Protein AF-A0A4R3NAT0-F1 (afdb_monomer_lite)

Secondary structure (DSSP, 8-state):
----------------------PPPEEEEE-GGG-SS--EEETTTEEE-SS-EEE---HHHHHHHHT-TTEEEEE-

Radius of gyration: 23.43 Å; chains: 1; bounding box: 21×24×85 Å

Structure (mmCIF, N/CA/C/O backbone):
data_AF-A0A4R3NAT0-F1
#
_entry.id   AF-A0A4R3NAT0-F1
#
loop_
_atom_site.group_PDB
_atom_site.id
_atom_site.type_symbol
_atom_site.label_atom_id
_atom_site.label_alt_id
_atom_site.label_comp_id
_atom_site.label_asym_id
_atom_site.label_entity_id
_atom_site.label_seq_id
_atom_site.pdbx_PDB_ins_code
_atom_site.Cartn_x
_atom_site.Cartn_y
_atom_site.Cartn_z
_atom_site.occupancy
_atom_site.B_iso_or_equiv
_atom_site.auth_seq_id
_atom_site.auth_comp_id
_atom_site.auth_asym_id
_atom_site.auth_atom_id
_atom_site.pdbx_PDB_model_num
ATOM 1 N N . MET A 1 1 ? 7.254 -14.519 73.083 1.00 49.25 1 MET A N 1
ATOM 2 C CA . MET A 1 1 ? 7.088 -15.395 71.907 1.00 49.25 1 MET A CA 1
ATOM 3 C C . MET A 1 1 ? 5.606 -15.497 71.585 1.00 49.25 1 MET A C 1
ATOM 5 O O . MET A 1 1 ? 4.870 -16.083 72.363 1.00 49.25 1 MET A O 1
ATOM 9 N N . ALA A 1 2 ? 5.173 -14.888 70.483 1.00 45.94 2 ALA A N 1
ATOM 10 C CA . ALA A 1 2 ? 3.873 -15.107 69.857 1.00 45.94 2 ALA A CA 1
ATOM 11 C C . ALA A 1 2 ? 4.082 -15.020 68.341 1.00 45.94 2 ALA A C 1
ATOM 13 O O . ALA A 1 2 ? 4.981 -14.337 67.857 1.00 45.94 2 ALA A O 1
ATOM 14 N N . LYS A 1 3 ? 3.323 -15.845 67.643 1.00 49.88 3 LYS A N 1
ATOM 15 C CA . LYS A 1 3 ? 3.600 -16.470 66.356 1.00 49.88 3 LYS A CA 1
ATOM 16 C C . LYS A 1 3 ? 2.981 -15.646 65.218 1.00 49.88 3 LYS A C 1
ATOM 18 O O . LYS A 1 3 ? 1.932 -15.040 65.410 1.00 49.88 3 LYS A O 1
ATOM 23 N N . THR A 1 4 ? 3.532 -15.840 64.020 1.00 54.38 4 THR A N 1
ATOM 24 C CA . THR A 1 4 ? 2.861 -15.771 62.702 1.00 54.38 4 THR A CA 1
ATOM 25 C C . THR A 1 4 ? 2.998 -14.469 61.901 1.00 54.38 4 THR A C 1
ATOM 27 O O . THR A 1 4 ? 2.449 -13.423 62.223 1.00 54.38 4 THR A O 1
ATOM 30 N N . ALA A 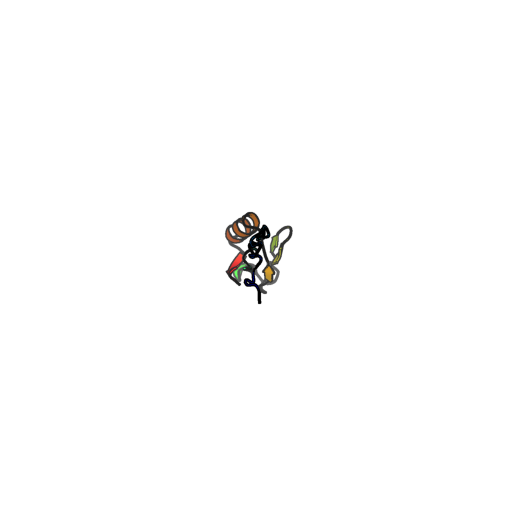1 5 ? 3.737 -14.612 60.801 1.00 54.47 5 ALA A N 1
ATOM 31 C CA . ALA A 1 5 ? 3.851 -13.708 59.669 1.00 54.47 5 ALA A CA 1
ATOM 32 C C . ALA A 1 5 ? 2.593 -13.714 58.772 1.00 54.47 5 ALA A C 1
ATOM 34 O O . ALA A 1 5 ? 1.792 -14.644 58.853 1.00 54.47 5 ALA A O 1
ATOM 35 N N . LYS A 1 6 ? 2.569 -12.762 57.819 1.00 55.31 6 LYS A N 1
ATOM 36 C CA . LYS A 1 6 ? 1.827 -12.744 56.535 1.00 55.31 6 LYS A CA 1
ATOM 37 C C . LYS A 1 6 ? 0.467 -12.017 56.522 1.00 55.31 6 LYS A C 1
ATOM 39 O O . LYS A 1 6 ? -0.552 -12.611 56.849 1.00 55.31 6 LYS A O 1
ATOM 44 N N . PRO A 1 7 ? 0.415 -10.814 55.928 1.00 50.44 7 PRO A N 1
ATOM 45 C CA . PRO A 1 7 ? -0.568 -10.487 54.904 1.00 50.44 7 PRO A CA 1
ATOM 46 C C . PRO A 1 7 ? 0.093 -10.807 53.548 1.00 50.44 7 PRO A C 1
ATOM 48 O O . PRO A 1 7 ? 1.105 -10.227 53.176 1.00 50.44 7 PRO A O 1
ATOM 51 N N . ALA A 1 8 ? -0.193 -11.947 52.921 1.00 52.34 8 ALA A N 1
ATOM 52 C CA . ALA A 1 8 ? -1.329 -12.138 52.025 1.00 52.34 8 ALA A CA 1
ATOM 53 C C . ALA A 1 8 ? -1.335 -11.023 50.978 1.00 52.34 8 ALA A C 1
ATOM 55 O O . ALA A 1 8 ? -1.813 -9.920 51.217 1.00 52.34 8 ALA A O 1
ATOM 56 N N . ALA A 1 9 ? -0.698 -11.347 49.855 1.00 49.66 9 ALA A N 1
ATOM 57 C CA . ALA A 1 9 ? -0.684 -10.565 48.642 1.00 49.66 9 ALA A CA 1
ATOM 58 C C . ALA A 1 9 ? -2.110 -10.153 48.262 1.00 49.66 9 ALA A C 1
ATOM 60 O O . ALA A 1 9 ? -2.962 -11.013 48.043 1.00 49.66 9 ALA A O 1
ATOM 61 N N . SER A 1 10 ? -2.334 -8.848 48.133 1.00 47.31 10 SER A N 1
ATOM 62 C CA . SER A 1 10 ? -3.344 -8.339 47.211 1.00 47.31 10 SER A CA 1
ATOM 63 C C . SER A 1 10 ? -2.733 -8.407 45.820 1.00 47.31 10 SER A C 1
ATOM 65 O O . SER A 1 10 ? -2.172 -7.440 45.306 1.00 47.31 10 SER A O 1
ATOM 67 N N . ASP A 1 11 ? -2.746 -9.625 45.290 1.00 48.66 11 ASP A N 1
ATOM 68 C CA . ASP A 1 11 ? -2.572 -9.896 43.876 1.00 48.66 11 ASP A CA 1
ATOM 69 C C . ASP A 1 11 ? -3.760 -9.314 43.096 1.00 48.66 11 ASP A C 1
ATOM 71 O O . ASP A 1 11 ? -4.861 -9.160 43.630 1.00 48.66 11 ASP A O 1
ATOM 75 N N . ALA A 1 12 ? -3.505 -9.013 41.827 1.00 49.12 12 ALA A N 1
ATOM 76 C CA . ALA A 1 12 ? -4.445 -8.504 40.839 1.00 49.12 12 ALA A CA 1
ATOM 77 C C . ALA A 1 12 ? -4.848 -7.029 40.999 1.00 49.12 12 ALA A C 1
ATOM 79 O O . ALA A 1 12 ? -6.016 -6.656 41.121 1.00 49.12 12 ALA A O 1
ATOM 80 N N . ALA A 1 13 ? -3.861 -6.154 40.781 1.00 49.09 13 ALA A N 1
ATOM 81 C CA . ALA A 1 13 ? -4.116 -5.035 39.881 1.00 49.09 13 ALA A CA 1
ATOM 82 C C . ALA A 1 13 ? -4.879 -5.570 38.654 1.00 49.09 13 ALA A C 1
ATOM 84 O O . ALA A 1 13 ? -4.431 -6.567 38.075 1.00 49.09 13 ALA A O 1
ATOM 85 N N . PRO A 1 14 ? -5.967 -4.938 38.187 1.00 52.28 14 PRO A N 1
ATOM 86 C CA . PRO A 1 14 ? -6.355 -5.122 36.809 1.00 52.28 14 PRO A CA 1
ATOM 87 C C . PRO A 1 14 ? -5.258 -4.446 35.985 1.00 52.28 14 PRO A C 1
ATOM 89 O O . PRO A 1 14 ? -5.379 -3.302 35.554 1.00 52.28 14 PRO A O 1
ATOM 92 N N . GLN A 1 15 ? -4.157 -5.166 35.762 1.00 47.78 15 GLN A N 1
ATOM 93 C CA . GLN A 1 15 ? -3.439 -5.064 34.512 1.00 47.78 15 GLN A CA 1
ATOM 94 C C . GLN A 1 15 ? -4.459 -5.481 33.458 1.00 47.78 15 GLN A C 1
ATOM 96 O O . GLN A 1 15 ? -4.488 -6.610 32.975 1.00 47.78 15 GLN A O 1
ATOM 101 N N . ALA A 1 16 ? -5.288 -4.517 33.064 1.00 44.41 16 ALA A N 1
ATOM 102 C CA . ALA A 1 16 ? -5.516 -4.295 31.664 1.00 44.41 16 ALA A CA 1
ATOM 103 C C . ALA A 1 16 ? -4.118 -4.147 31.050 1.00 44.41 16 ALA A C 1
ATOM 105 O O . ALA A 1 16 ? -3.623 -3.053 30.791 1.00 44.41 16 ALA A O 1
ATOM 106 N N . ALA A 1 17 ? -3.473 -5.287 30.804 1.00 45.22 17 ALA A N 1
ATOM 107 C CA . ALA A 1 17 ? -2.847 -5.506 29.534 1.00 45.22 17 ALA A CA 1
ATOM 108 C C . ALA A 1 17 ? -3.956 -5.210 28.520 1.00 45.22 17 ALA A C 1
ATOM 110 O O . ALA A 1 17 ? -4.628 -6.099 28.002 1.00 45.22 17 ALA A O 1
ATOM 111 N N . SER A 1 18 ? -4.146 -3.918 28.233 1.00 44.16 18 SER A N 1
ATOM 112 C CA . SER A 1 18 ? -4.112 -3.467 26.865 1.00 44.16 18 SER A CA 1
ATOM 113 C C . SER A 1 18 ? -2.986 -4.283 26.273 1.00 44.16 18 SER A C 1
ATOM 115 O O . SER A 1 18 ? -1.806 -3.993 26.468 1.00 44.16 18 SER A O 1
ATOM 117 N N . GLN A 1 19 ? -3.356 -5.413 25.678 1.00 45.88 19 GLN A N 1
ATOM 118 C CA . GLN A 1 19 ? -2.605 -5.967 24.594 1.00 45.88 19 GLN A CA 1
ATOM 119 C C . GLN A 1 19 ? -2.536 -4.776 23.657 1.00 45.88 19 GLN A C 1
ATOM 121 O O . GLN A 1 19 ? -3.449 -4.504 22.881 1.00 45.88 19 GLN A O 1
ATOM 126 N N . THR A 1 20 ? -1.481 -3.986 23.833 1.00 50.69 20 THR A N 1
ATOM 127 C CA . THR A 1 20 ? -0.865 -3.181 22.813 1.00 50.69 20 THR A CA 1
ATOM 128 C C . THR A 1 20 ? -0.485 -4.235 21.798 1.00 50.69 20 THR A C 1
ATOM 130 O O . THR A 1 20 ? 0.645 -4.717 21.789 1.00 50.69 20 THR A O 1
ATOM 133 N N . ALA A 1 21 ? -1.492 -4.730 21.072 1.00 52.28 21 ALA A N 1
ATOM 134 C CA . ALA A 1 21 ? -1.358 -5.575 19.922 1.00 52.28 21 ALA A CA 1
ATOM 135 C C . ALA A 1 21 ? -0.526 -4.687 19.026 1.00 52.28 21 ALA A C 1
ATOM 137 O O . ALA A 1 21 ? -1.039 -3.740 18.431 1.00 52.28 21 ALA A O 1
ATOM 138 N N . SER A 1 22 ? 0.791 -4.858 19.142 1.00 55.94 22 SER A N 1
ATOM 139 C CA . SER A 1 22 ? 1.765 -4.071 18.423 1.00 55.94 22 SER A CA 1
ATOM 140 C C . SER A 1 22 ? 1.376 -4.333 16.996 1.00 55.94 22 SER A C 1
ATOM 142 O O . SER A 1 22 ? 1.466 -5.478 16.551 1.00 55.94 22 SER A O 1
ATOM 144 N N . ALA A 1 23 ? 0.767 -3.325 16.367 1.00 63.84 23 ALA A N 1
ATOM 145 C CA . ALA A 1 23 ? 0.237 -3.468 15.029 1.00 63.84 23 ALA A CA 1
ATOM 146 C C . ALA A 1 23 ? 1.348 -4.120 14.200 1.00 63.84 23 ALA A C 1
ATOM 148 O O . ALA A 1 23 ? 2.498 -3.678 14.333 1.00 63.84 23 ALA A O 1
ATOM 149 N N . PRO A 1 24 ? 1.049 -5.224 13.490 1.00 75.06 24 PRO A N 1
ATOM 150 C CA . PRO A 1 24 ? 2.075 -6.037 12.858 1.00 75.06 24 PRO A CA 1
ATOM 151 C C . PRO A 1 24 ? 2.941 -5.108 12.023 1.00 75.06 24 PRO A C 1
ATOM 153 O O . PRO A 1 24 ? 2.442 -4.399 11.145 1.00 75.06 24 PRO A O 1
ATOM 156 N N . ARG A 1 25 ? 4.220 -5.024 12.389 1.00 84.50 25 ARG A N 1
ATOM 157 C CA . ARG A 1 25 ? 5.162 -4.192 11.658 1.00 84.50 25 ARG A CA 1
ATOM 158 C C . ARG A 1 25 ? 5.353 -4.861 10.313 1.00 84.50 25 ARG A C 1
ATOM 160 O O . ARG A 1 25 ? 5.642 -6.052 10.246 1.00 84.50 25 ARG A O 1
ATOM 167 N N . VAL A 1 26 ? 5.146 -4.101 9.253 1.00 89.25 26 VAL A N 1
ATOM 168 C CA . VAL A 1 26 ? 5.319 -4.591 7.892 1.00 89.25 26 VAL A CA 1
ATOM 169 C C . VAL A 1 26 ? 6.232 -3.659 7.132 1.00 89.25 26 VAL A C 1
ATOM 171 O O . VAL A 1 26 ? 6.239 -2.444 7.332 1.00 89.25 26 VAL A O 1
ATOM 174 N N . ARG A 1 27 ? 7.003 -4.243 6.231 1.00 90.12 27 ARG A N 1
ATOM 175 C CA . ARG A 1 27 ? 7.837 -3.551 5.266 1.00 90.12 27 ARG A CA 1
ATOM 176 C C . ARG A 1 27 ? 7.087 -3.472 3.955 1.00 90.12 27 ARG A C 1
ATOM 178 O O . ARG A 1 27 ? 6.696 -4.489 3.392 1.00 90.12 27 ARG A O 1
ATOM 185 N N . VAL A 1 28 ? 6.892 -2.255 3.466 1.00 89.38 28 VAL A N 1
ATOM 186 C CA . VAL A 1 28 ? 6.152 -1.997 2.233 1.00 89.38 28 VAL A CA 1
ATOM 187 C C . VAL A 1 28 ? 7.065 -1.332 1.216 1.00 89.38 28 VAL A C 1
ATOM 189 O O . VAL A 1 28 ? 7.713 -0.328 1.511 1.00 89.38 28 VAL A O 1
ATOM 192 N N . ARG A 1 29 ? 7.098 -1.870 -0.002 1.00 89.31 29 ARG A N 1
ATOM 193 C CA . ARG A 1 29 ? 7.795 -1.285 -1.161 1.00 89.31 29 ARG A CA 1
ATOM 194 C C . ARG A 1 29 ? 6.969 -1.438 -2.427 1.00 89.31 29 ARG A C 1
ATOM 196 O O . ARG A 1 29 ? 6.068 -2.267 -2.483 1.00 89.31 29 ARG A O 1
ATOM 203 N N . THR A 1 30 ? 7.286 -0.672 -3.462 1.00 89.06 30 THR A N 1
ATOM 204 C CA . THR A 1 30 ? 6.643 -0.809 -4.772 1.00 89.06 30 THR A CA 1
ATOM 205 C C . THR A 1 30 ? 7.295 -1.898 -5.622 1.00 89.06 30 THR A C 1
ATOM 207 O O . THR A 1 30 ? 8.496 -2.169 -5.519 1.00 89.06 30 THR A O 1
ATOM 210 N N . VAL A 1 31 ? 6.495 -2.536 -6.479 1.00 87.50 31 VAL A N 1
ATOM 211 C CA . VAL A 1 31 ? 6.975 -3.548 -7.431 1.00 87.50 31 VAL A CA 1
ATOM 212 C C . VAL A 1 31 ? 7.939 -2.948 -8.454 1.00 87.50 31 VAL A C 1
ATOM 214 O O . VAL A 1 31 ? 7.822 -1.792 -8.866 1.00 87.50 31 VAL A O 1
ATOM 217 N N . ALA A 1 32 ? 8.870 -3.771 -8.941 1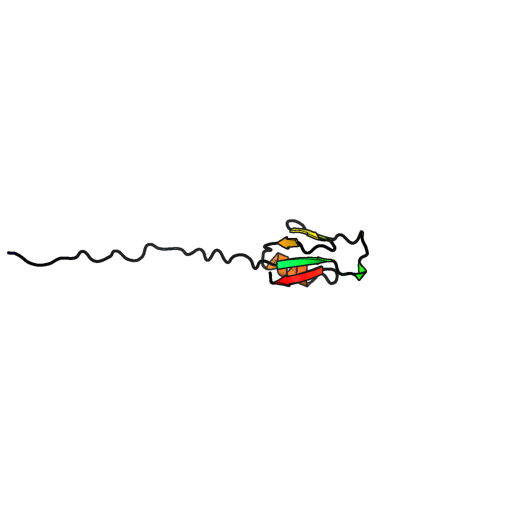.00 80.50 32 ALA A N 1
ATOM 218 C CA . ALA A 1 32 ? 9.880 -3.329 -9.897 1.00 80.50 32 ALA A CA 1
ATOM 219 C C . ALA A 1 32 ? 9.305 -2.848 -11.245 1.00 80.50 32 ALA A C 1
ATOM 221 O O . ALA A 1 32 ? 9.938 -2.046 -11.931 1.00 80.50 32 ALA A O 1
ATOM 222 N N . ALA A 1 33 ? 8.105 -3.297 -11.613 1.00 80.12 33 ALA A N 1
ATOM 223 C CA . ALA A 1 33 ? 7.437 -2.895 -12.847 1.00 80.12 33 ALA A CA 1
ATOM 224 C C . ALA A 1 33 ? 6.970 -1.425 -12.848 1.00 80.12 33 ALA A C 1
ATOM 226 O O . ALA A 1 33 ? 6.730 -0.870 -13.913 1.00 80.12 33 ALA A O 1
ATOM 227 N N . LEU A 1 34 ? 6.871 -0.771 -11.682 1.00 74.69 34 LEU A N 1
ATOM 228 C CA . LEU A 1 34 ? 6.327 0.589 -11.563 1.00 74.69 34 LEU A CA 1
ATOM 229 C C . LEU A 1 34 ? 7.328 1.699 -11.973 1.00 74.69 34 LEU A C 1
ATOM 231 O O . LEU A 1 34 ? 6.992 2.877 -11.929 1.00 74.69 34 LEU A O 1
ATOM 235 N N . GLY A 1 35 ? 8.553 1.347 -12.387 1.00 68.38 35 GLY A N 1
ATOM 236 C CA . GLY A 1 35 ? 9.598 2.310 -12.773 1.00 68.38 35 GLY A CA 1
ATOM 237 C C . GLY A 1 35 ? 10.326 2.953 -11.581 1.00 68.38 35 GLY A C 1
ATOM 238 O O . GLY A 1 35 ? 10.189 2.493 -10.444 1.00 68.38 35 GLY A O 1
ATOM 239 N N . GLN A 1 36 ? 11.167 3.967 -11.833 1.00 63.94 36 GLN A N 1
ATOM 240 C CA . GLN A 1 36 ? 11.866 4.729 -10.777 1.00 63.94 36 GLN A CA 1
ATOM 241 C C . GLN A 1 36 ? 10.962 5.777 -10.107 1.00 63.94 36 GLN A C 1
ATOM 243 O O . GLN A 1 36 ? 11.072 5.986 -8.900 1.00 63.94 36 GLN A O 1
ATOM 248 N N . ASP A 1 37 ? 10.018 6.355 -10.854 1.00 67.44 37 ASP A N 1
ATOM 249 C CA . ASP A 1 37 ? 9.042 7.334 -10.352 1.00 67.44 37 ASP A CA 1
ATOM 250 C C . ASP A 1 37 ? 7.753 6.705 -9.811 1.00 67.44 37 ASP A C 1
ATOM 252 O O . ASP A 1 37 ? 6.855 7.412 -9.357 1.00 67.44 37 ASP A O 1
ATOM 256 N N . GLY A 1 38 ? 7.664 5.372 -9.824 1.00 70.19 38 GLY A N 1
ATOM 257 C CA . GLY A 1 38 ? 6.537 4.591 -9.324 1.00 70.19 38 GLY A CA 1
ATOM 258 C C . GLY A 1 38 ? 6.384 4.671 -7.811 1.00 70.19 38 GLY A C 1
ATOM 259 O O . GLY A 1 38 ? 6.613 3.685 -7.110 1.00 70.19 38 GLY A O 1
ATOM 260 N N . ARG A 1 39 ? 6.030 5.849 -7.296 1.00 78.56 39 ARG A N 1
ATOM 261 C CA . ARG A 1 39 ? 5.687 6.068 -5.894 1.00 78.56 39 ARG A CA 1
ATOM 262 C C . ARG A 1 39 ? 4.191 5.881 -5.697 1.00 78.56 39 ARG A C 1
ATOM 264 O O . ARG A 1 39 ? 3.377 6.396 -6.459 1.00 78.56 39 ARG A O 1
ATOM 271 N N . ARG A 1 40 ? 3.824 5.152 -4.649 1.00 80.50 40 ARG A N 1
ATOM 272 C CA . ARG A 1 40 ? 2.434 4.909 -4.252 1.00 80.50 40 ARG A CA 1
ATOM 273 C C . ARG A 1 40 ? 2.161 5.634 -2.952 1.00 80.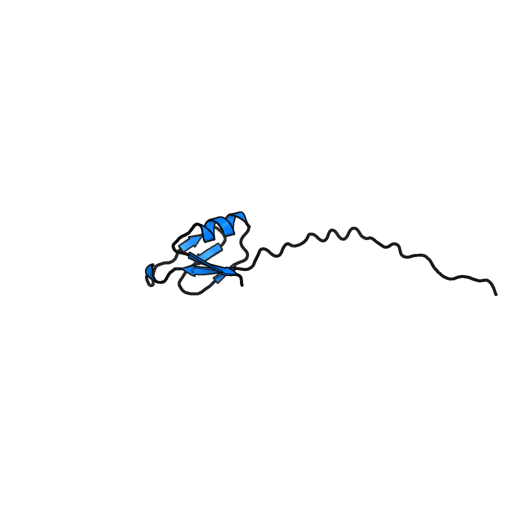50 40 ARG A C 1
ATOM 275 O O . ARG A 1 40 ? 2.833 5.391 -1.960 1.00 80.50 40 ARG A O 1
ATOM 282 N N . TYR A 1 41 ? 1.166 6.507 -2.953 1.00 81.50 41 TYR A N 1
ATOM 283 C CA . TYR A 1 41 ? 0.751 7.218 -1.752 1.00 81.50 41 TYR A CA 1
ATOM 284 C C . TYR A 1 41 ? -0.418 6.483 -1.108 1.00 81.50 41 TYR A C 1
ATOM 286 O O . TYR A 1 41 ? -1.439 6.243 -1.754 1.00 81.50 41 TYR A O 1
ATOM 294 N N . ARG A 1 42 ? -0.283 6.143 0.175 1.00 81.25 42 ARG A N 1
ATOM 295 C CA . ARG A 1 42 ? -1.397 5.666 0.999 1.00 81.25 42 ARG A CA 1
ATOM 296 C C . ARG A 1 42 ? -1.609 6.636 2.151 1.00 81.25 42 ARG A C 1
ATOM 298 O O . ARG A 1 42 ? -0.667 6.997 2.860 1.00 81.25 42 ARG A O 1
ATOM 305 N N . ALA A 1 43 ? -2.856 7.072 2.314 1.00 71.25 43 ALA A N 1
ATOM 306 C CA . ALA A 1 43 ? -3.241 8.000 3.367 1.00 71.25 43 ALA A CA 1
ATOM 307 C C . ALA A 1 43 ? -2.824 7.442 4.739 1.00 71.25 43 ALA A C 1
ATOM 309 O O . ALA A 1 43 ? -3.232 6.347 5.120 1.00 71.25 43 ALA A O 1
ATOM 310 N N . GLY A 1 44 ? -1.976 8.186 5.451 1.00 71.94 44 GLY A N 1
ATOM 311 C CA . GLY A 1 44 ? -1.507 7.826 6.792 1.00 71.94 44 GLY A CA 1
ATOM 312 C C . GLY A 1 44 ? -0.367 6.803 6.872 1.00 71.94 44 GLY A C 1
ATOM 313 O O . GLY A 1 44 ? 0.047 6.492 7.981 1.00 71.94 44 GLY A O 1
ATOM 314 N N . LEU A 1 45 ? 0.163 6.298 5.751 1.00 78.00 45 LEU A N 1
ATOM 315 C CA . LEU A 1 45 ? 1.298 5.352 5.746 1.00 78.00 45 LEU A CA 1
ATOM 316 C C . LEU A 1 45 ? 2.504 5.851 4.942 1.00 78.00 45 LEU A C 1
ATOM 318 O O . LEU A 1 45 ? 3.615 5.361 5.118 1.00 78.00 45 LEU A O 1
ATOM 322 N N . GLY A 1 46 ? 2.288 6.867 4.107 1.00 73.44 46 GLY A N 1
ATOM 323 C CA . GLY A 1 46 ? 3.342 7.590 3.414 1.00 73.44 46 GLY A CA 1
ATOM 324 C C . GLY A 1 46 ? 3.480 7.223 1.936 1.00 73.44 46 GLY A C 1
ATOM 325 O O . GLY A 1 46 ? 2.689 6.446 1.387 1.00 73.44 46 GLY A O 1
ATOM 326 N N . PRO A 1 47 ? 4.453 7.851 1.260 1.00 83.00 47 PRO A N 1
ATOM 327 C CA . PRO A 1 47 ? 4.884 7.428 -0.059 1.00 83.00 47 PRO A CA 1
ATOM 328 C C . PRO A 1 47 ? 5.700 6.136 0.041 1.00 83.00 47 PRO A C 1
ATOM 330 O O . PRO A 1 47 ? 6.769 6.110 0.646 1.00 83.00 47 PRO A O 1
ATOM 333 N N . PHE A 1 48 ? 5.241 5.086 -0.626 1.00 87.50 48 PHE A N 1
ATOM 334 C CA . PHE A 1 48 ? 6.015 3.876 -0.867 1.00 87.50 48 PHE A CA 1
ATOM 335 C C . PHE A 1 48 ? 6.766 3.998 -2.182 1.00 87.50 48 PHE A C 1
ATOM 337 O O . PHE A 1 48 ? 6.200 4.416 -3.192 1.00 87.50 48 PHE A O 1
ATOM 344 N N . GLY A 1 49 ? 8.036 3.617 -2.171 1.00 86.00 49 GLY A N 1
ATOM 345 C CA . GLY A 1 49 ? 8.873 3.537 -3.361 1.00 86.00 49 GLY A CA 1
ATOM 346 C C . GLY A 1 49 ? 9.629 2.216 -3.395 1.00 86.00 49 GLY A C 1
ATOM 347 O O . GLY A 1 49 ? 9.248 1.251 -2.739 1.00 86.00 49 GLY A O 1
ATOM 348 N N . ARG A 1 50 ? 10.738 2.181 -4.135 1.00 85.19 50 ARG A N 1
ATOM 349 C CA . ARG A 1 50 ? 11.607 0.995 -4.233 1.00 85.19 50 ARG A CA 1
ATOM 350 C C . ARG A 1 50 ? 12.192 0.555 -2.892 1.00 85.19 50 ARG A C 1
ATOM 352 O O . ARG A 1 50 ? 12.403 -0.636 -2.679 1.00 85.19 50 ARG A O 1
ATOM 359 N N . ALA A 1 51 ? 12.494 1.519 -2.026 1.00 85.25 51 ALA A N 1
ATOM 360 C CA . ALA A 1 51 ? 12.975 1.247 -0.683 1.00 85.25 51 ALA A CA 1
ATOM 361 C C . ALA A 1 51 ? 11.824 0.712 0.174 1.00 85.25 51 ALA A C 1
ATOM 363 O O . ALA A 1 51 ? 10.737 1.288 0.178 1.00 85.25 51 ALA A O 1
ATOM 364 N N . ALA A 1 52 ? 12.084 -0.378 0.895 1.00 85.31 52 ALA A N 1
ATOM 365 C CA . ALA A 1 52 ? 11.159 -0.894 1.889 1.00 85.31 52 ALA A CA 1
ATOM 366 C C . ALA A 1 52 ? 11.015 0.111 3.033 1.00 85.31 52 ALA A C 1
ATOM 368 O O . ALA A 1 52 ? 12.006 0.525 3.634 1.00 85.31 52 ALA A O 1
ATOM 369 N N . VAL A 1 53 ? 9.776 0.497 3.313 1.00 87.69 53 VAL A N 1
ATOM 370 C CA . VAL A 1 53 ? 9.414 1.377 4.421 1.00 87.69 53 VAL A CA 1
ATOM 371 C C . VAL A 1 53 ? 8.729 0.533 5.481 1.00 87.69 53 VAL A C 1
ATOM 373 O O . VAL A 1 53 ? 7.744 -0.144 5.190 1.00 87.69 53 VAL A O 1
ATOM 376 N N . GLU A 1 54 ? 9.255 0.559 6.702 1.00 88.38 54 GLU A N 1
ATOM 377 C CA . GLU A 1 54 ? 8.622 -0.100 7.842 1.00 88.38 54 GLU A CA 1
ATOM 378 C C . GLU A 1 54 ? 7.477 0.771 8.363 1.00 88.38 54 GLU A C 1
ATOM 380 O O . GLU A 1 54 ? 7.665 1.941 8.700 1.00 88.38 54 GLU A O 1
ATOM 385 N N . VAL A 1 55 ? 6.279 0.199 8.409 1.00 86.94 55 VAL A N 1
ATOM 386 C CA . VAL A 1 55 ? 5.066 0.846 8.906 1.00 86.94 55 VAL A CA 1
ATOM 387 C C . VAL A 1 55 ? 4.321 -0.103 9.836 1.00 86.94 55 VAL A C 1
ATOM 389 O O . VAL A 1 55 ? 4.432 -1.323 9.729 1.00 86.94 55 VAL A O 1
ATOM 392 N N . ALA A 1 56 ? 3.539 0.461 10.752 1.00 87.31 56 ALA A N 1
ATOM 393 C CA . ALA A 1 56 ? 2.676 -0.286 11.664 1.00 87.31 56 ALA A CA 1
ATOM 394 C C . ALA A 1 56 ? 1.201 -0.012 11.307 1.00 87.31 56 ALA A C 1
ATOM 396 O O . ALA A 1 56 ? 0.545 0.793 11.974 1.00 87.31 56 ALA A O 1
ATOM 397 N N . PRO A 1 57 ? 0.688 -0.587 10.202 1.00 86.12 57 PRO A N 1
ATOM 398 C CA . PRO A 1 57 ? -0.659 -0.324 9.727 1.00 86.12 57 PRO A CA 1
ATOM 399 C C . PRO A 1 57 ? -1.699 -0.986 10.629 1.00 86.12 57 PRO A C 1
ATOM 401 O O . PRO A 1 57 ? -1.489 -2.057 11.200 1.00 86.12 57 PRO A O 1
ATOM 404 N N . THR A 1 58 ? -2.883 -0.387 10.694 1.00 86.19 58 THR A N 1
ATOM 405 C CA . THR A 1 58 ? -4.058 -1.070 11.248 1.00 86.19 58 THR A CA 1
ATOM 406 C C . THR A 1 58 ? -4.448 -2.266 10.374 1.00 86.19 58 THR A C 1
ATOM 408 O O . THR A 1 58 ? -4.032 -2.372 9.221 1.00 86.19 58 THR A O 1
ATOM 411 N N . ARG A 1 59 ? -5.306 -3.168 10.870 1.00 84.06 59 ARG A N 1
ATOM 412 C CA . ARG A 1 59 ? -5.732 -4.342 10.086 1.00 84.06 59 ARG A C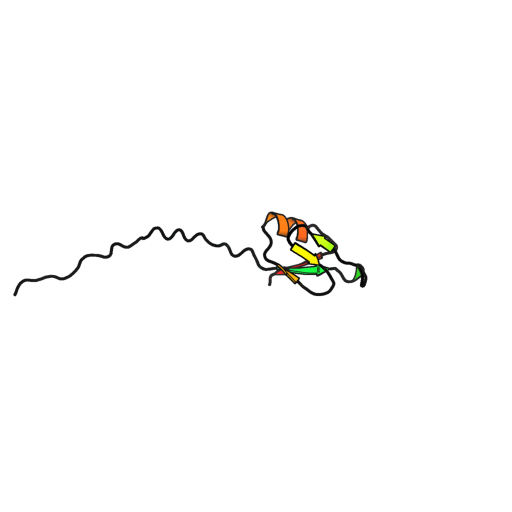A 1
ATOM 413 C C . ARG A 1 59 ? -6.401 -3.965 8.758 1.00 84.06 59 ARG A C 1
ATOM 415 O O . ARG A 1 59 ? -6.113 -4.587 7.745 1.00 84.06 59 ARG A O 1
ATOM 422 N N . ALA A 1 60 ? -7.237 -2.925 8.757 1.00 84.94 60 ALA A N 1
ATOM 423 C CA . ALA A 1 60 ? -7.891 -2.423 7.546 1.00 84.94 60 ALA A CA 1
ATOM 424 C C . ALA A 1 60 ? -6.889 -1.811 6.552 1.00 84.94 60 ALA A C 1
ATOM 426 O O . ALA A 1 60 ? -7.016 -1.975 5.343 1.00 84.94 60 ALA A O 1
ATOM 427 N N . GLN A 1 61 ? -5.870 -1.121 7.063 1.00 86.81 61 GLN A N 1
ATOM 428 C CA . GLN A 1 61 ? -4.792 -0.582 6.242 1.00 86.81 61 GLN A CA 1
ATOM 429 C C . GLN A 1 61 ? -3.923 -1.690 5.648 1.00 86.81 61 GLN A C 1
ATOM 431 O O . GLN A 1 61 ? -3.593 -1.625 4.472 1.00 86.81 61 GLN A O 1
ATOM 436 N N . LEU A 1 62 ? -3.583 -2.707 6.440 1.00 87.31 62 LEU A N 1
ATOM 437 C CA . LEU A 1 62 ? -2.820 -3.866 5.990 1.00 87.31 62 LEU A CA 1
ATOM 438 C C . LEU A 1 62 ? -3.561 -4.609 4.873 1.00 87.31 62 LEU A C 1
ATOM 440 O O . LEU A 1 62 ? -2.968 -4.879 3.836 1.00 87.31 62 LEU A O 1
ATOM 444 N N . ASP A 1 63 ? -4.864 -4.840 5.031 1.00 87.12 63 ASP A N 1
ATOM 445 C CA . ASP A 1 63 ? -5.708 -5.426 3.983 1.00 87.12 63 ASP A CA 1
ATOM 446 C C . ASP A 1 63 ? -5.681 -4.589 2.690 1.00 87.12 63 ASP A C 1
ATOM 448 O O . ASP A 1 63 ? -5.415 -5.108 1.609 1.00 87.12 63 ASP A O 1
ATOM 452 N N . ALA A 1 64 ? -5.805 -3.263 2.807 1.00 87.38 64 ALA A N 1
ATOM 453 C CA . ALA A 1 64 ? -5.708 -2.354 1.666 1.00 87.38 64 ALA A CA 1
ATOM 454 C C . ALA A 1 64 ? -4.314 -2.322 1.005 1.00 87.38 64 ALA A C 1
ATOM 456 O O . ALA A 1 64 ? -4.217 -2.029 -0.190 1.00 87.38 64 ALA A O 1
ATOM 457 N N . LEU A 1 65 ? -3.240 -2.580 1.762 1.00 87.62 65 LEU A N 1
ATOM 458 C CA . LEU A 1 65 ? -1.883 -2.715 1.229 1.00 87.62 65 LEU A CA 1
ATOM 459 C C . LEU A 1 65 ? -1.721 -4.035 0.470 1.00 87.62 65 LEU A C 1
ATOM 461 O O . LEU A 1 65 ? -1.190 -4.024 -0.635 1.00 87.62 65 LEU A O 1
ATOM 465 N N . HIS A 1 66 ? -2.212 -5.145 1.028 1.00 87.44 66 HIS A N 1
ATOM 466 C CA . HIS A 1 66 ? -2.194 -6.454 0.368 1.00 87.44 66 HIS A CA 1
ATOM 467 C C . HIS A 1 66 ? -3.094 -6.505 -0.871 1.00 87.44 66 HIS A C 1
ATOM 469 O O . HIS A 1 66 ? -2.783 -7.214 -1.824 1.00 87.44 66 HIS A O 1
ATOM 475 N N . ALA A 1 67 ? -4.182 -5.731 -0.889 1.00 89.00 67 ALA A N 1
ATOM 476 C CA . ALA A 1 67 ? -5.049 -5.585 -2.052 1.00 89.00 67 ALA A CA 1
ATOM 477 C C . ALA A 1 67 ? -4.411 -4.763 -3.192 1.00 89.00 67 ALA A C 1
ATOM 479 O O . ALA A 1 67 ? -4.959 -4.726 -4.294 1.00 89.00 67 ALA A O 1
ATOM 480 N N . ASP A 1 68 ? -3.285 -4.076 -2.957 1.00 86.00 68 ASP A N 1
ATOM 481 C CA . ASP A 1 68 ? -2.590 -3.313 -3.993 1.00 86.00 68 ASP A CA 1
ATOM 482 C C . ASP A 1 68 ? -1.603 -4.206 -4.766 1.00 86.00 68 ASP A C 1
ATOM 484 O O . ASP A 1 68 ? -0.556 -4.564 -4.226 1.00 86.00 68 ASP A O 1
ATOM 488 N N . PRO A 1 69 ? -1.849 -4.507 -6.055 1.00 86.12 69 PRO A N 1
ATOM 489 C CA . PRO A 1 69 ? -0.957 -5.363 -6.838 1.00 86.12 69 PRO A CA 1
ATOM 490 C C . PRO A 1 69 ? 0.404 -4.712 -7.133 1.00 86.12 69 PRO A C 1
ATOM 492 O O . PRO A 1 69 ? 1.312 -5.370 -7.637 1.00 86.12 69 PRO A O 1
ATOM 495 N N . PHE A 1 70 ? 0.558 -3.415 -6.855 1.00 86.69 70 PHE A N 1
ATOM 496 C CA . PHE A 1 70 ? 1.801 -2.682 -7.069 1.00 86.69 70 PHE A CA 1
ATOM 497 C C . PHE A 1 70 ? 2.625 -2.509 -5.794 1.00 86.69 70 PHE A C 1
ATOM 499 O O . PHE A 1 70 ? 3.696 -1.893 -5.852 1.00 86.69 70 PHE A O 1
ATOM 506 N N . LEU A 1 71 ? 2.152 -3.037 -4.663 1.00 87.69 71 LEU A N 1
ATOM 507 C CA . LEU A 1 71 ? 2.871 -3.046 -3.399 1.00 87.69 71 LEU A CA 1
ATOM 508 C C . LEU A 1 71 ? 3.293 -4.465 -3.038 1.00 87.69 71 LEU A C 1
ATOM 510 O O . LEU A 1 71 ? 2.571 -5.436 -3.232 1.00 87.69 71 LEU A O 1
ATOM 514 N N . ILE A 1 72 ? 4.492 -4.561 -2.489 1.00 89.25 72 ILE A N 1
ATOM 515 C CA . ILE A 1 72 ? 5.018 -5.757 -1.854 1.00 89.25 72 ILE A CA 1
ATOM 516 C C . ILE A 1 72 ? 4.997 -5.462 -0.362 1.00 89.25 72 ILE A C 1
ATOM 518 O O . ILE A 1 72 ? 5.633 -4.501 0.079 1.00 89.25 72 ILE A O 1
ATOM 522 N N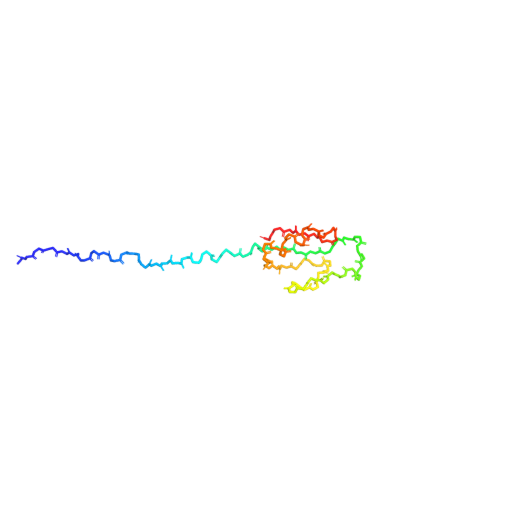 . VAL A 1 73 ? 4.244 -6.267 0.380 1.00 89.00 73 VAL A N 1
ATOM 523 C CA . VAL A 1 73 ? 4.113 -6.188 1.835 1.00 89.00 73 VAL A CA 1
ATOM 524 C C . VAL A 1 73 ? 4.782 -7.423 2.424 1.00 89.00 73 VAL A C 1
ATOM 526 O O . VAL A 1 73 ? 4.371 -8.545 2.135 1.00 89.00 73 VAL A O 1
ATOM 529 N N . GLU A 1 74 ? 5.823 -7.213 3.218 1.00 87.88 74 GLU A N 1
ATOM 530 C CA . GLU A 1 74 ? 6.586 -8.254 3.912 1.00 87.88 74 GLU A CA 1
ATOM 531 C C . GLU A 1 74 ? 6.420 -8.052 5.424 1.00 87.88 74 GLU A C 1
ATOM 533 O O . GLU A 1 74 ? 6.458 -6.918 5.902 1.00 87.88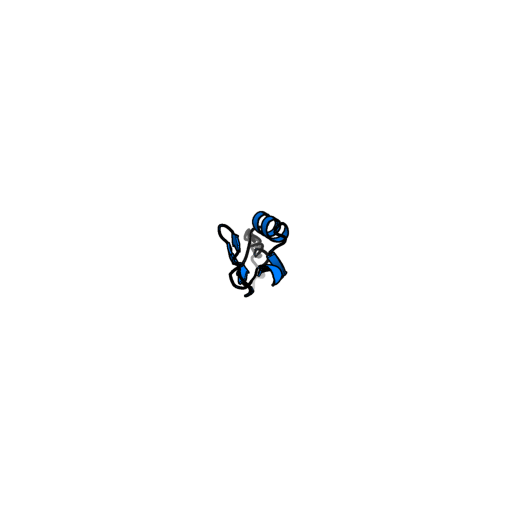 74 GLU A O 1
ATOM 538 N N . GLU A 1 75 ? 6.224 -9.123 6.192 1.00 82.69 75 GLU A N 1
ATOM 539 C CA . GLU A 1 75 ? 6.241 -9.035 7.659 1.00 82.69 75 GLU A CA 1
ATOM 540 C C . GLU A 1 75 ? 7.667 -8.692 8.132 1.00 82.69 75 GLU A C 1
ATOM 542 O O . GLU A 1 75 ? 8.643 -9.214 7.583 1.00 82.69 75 GLU A O 1
ATOM 547 N N . ALA A 1 76 ? 7.790 -7.739 9.065 1.00 73.81 76 ALA A N 1
ATOM 548 C CA . ALA A 1 76 ? 9.072 -7.173 9.503 1.00 73.81 76 ALA A CA 1
ATOM 549 C C . ALA A 1 76 ? 9.735 -7.962 10.639 1.00 73.81 76 ALA A C 1
ATOM 551 O O . ALA A 1 76 ? 9.006 -8.446 11.535 1.00 73.81 76 ALA A O 1
#

pLDDT: mean 73.16, std 16.18, range [44.16, 90.12]

Organism: NCBI:txid141949

Foldseek 3Di:
DDDDDDDDDPPDDPPPPPVVVQQQWKWKAFDPVCDQPNWDQDPPFGTHYHGTDIDRDDPVVVVVQVVDPGMDIGGD

Sequence (76 aa):
MAKTAKPAASDAAPQAASQTASAPRVRVRTVAALGQDGRRYRAGLGPFGRAAVEVAPTRAQLDALHADPFLIVEEA